Protein AF-A0A924WW92-F1 (afdb_monomer)

Mean predicted aligned error: 13.46 Å

Structure (mmCIF, N/CA/C/O backbone):
data_AF-A0A924WW92-F1
#
_entry.id   AF-A0A924WW92-F1
#
loop_
_atom_site.group_PDB
_atom_site.id
_atom_site.type_symbol
_atom_site.label_atom_id
_atom_site.label_alt_id
_atom_site.label_comp_id
_atom_site.label_asym_id
_atom_site.label_entity_id
_atom_site.label_seq_id
_atom_site.pdbx_PDB_ins_code
_atom_site.Cartn_x
_atom_site.Cartn_y
_atom_site.Cartn_z
_atom_site.occupancy
_atom_site.B_iso_or_equiv
_atom_site.auth_seq_id
_atom_site.auth_comp_id
_atom_site.auth_asym_id
_atom_site.auth_atom_id
_atom_site.pdbx_PDB_model_num
ATOM 1 N N . MET A 1 1 ? -21.875 6.192 -36.566 1.00 48.56 1 MET A N 1
ATOM 2 C CA . MET A 1 1 ? -22.652 5.327 -35.656 1.00 48.56 1 MET A CA 1
ATOM 3 C C . MET A 1 1 ? -21.776 4.144 -35.260 1.00 48.56 1 MET A C 1
ATOM 5 O O . MET A 1 1 ? -21.733 3.160 -35.975 1.00 48.56 1 MET A O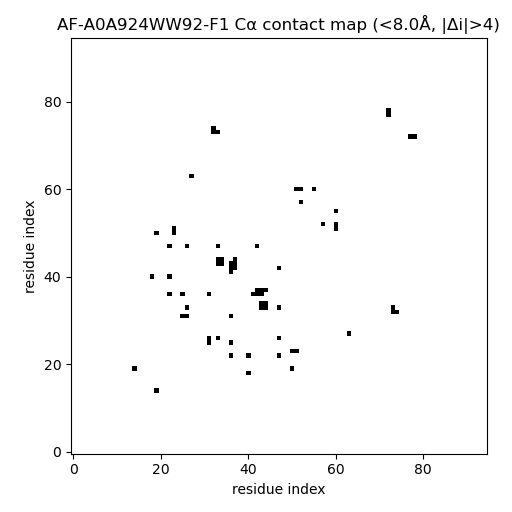 1
ATOM 9 N N . LEU A 1 2 ? -20.996 4.279 -34.188 1.00 44.66 2 LEU A N 1
ATOM 10 C CA . LEU A 1 2 ? -20.298 3.162 -33.544 1.00 44.66 2 LEU A CA 1
ATOM 11 C C . LEU A 1 2 ? -20.413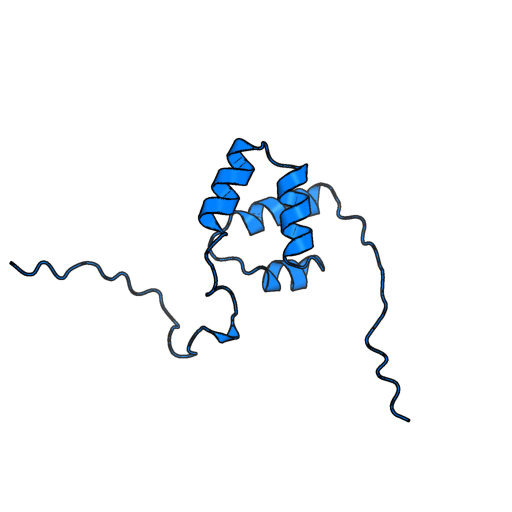 3.406 -32.043 1.00 44.66 2 LEU A C 1
ATOM 13 O O . LEU A 1 2 ? -19.721 4.255 -31.481 1.00 44.66 2 LEU A O 1
ATOM 17 N N . LEU A 1 3 ? -21.384 2.728 -31.439 1.00 41.69 3 LEU A N 1
ATOM 18 C CA . LEU A 1 3 ? -21.629 2.733 -30.007 1.00 41.69 3 LEU A CA 1
ATOM 19 C C . LEU A 1 3 ? -20.391 2.150 -29.317 1.00 41.69 3 LEU A C 1
ATOM 21 O O . LEU A 1 3 ? -20.177 0.941 -29.324 1.00 41.69 3 LEU A O 1
ATOM 25 N N . LYS A 1 4 ? -19.559 3.013 -28.728 1.00 38.03 4 LYS A N 1
ATOM 26 C CA . LYS A 1 4 ? -18.542 2.595 -27.760 1.00 38.03 4 LYS A CA 1
ATOM 27 C C . LYS A 1 4 ? -19.260 2.221 -26.465 1.00 38.03 4 LYS A C 1
ATOM 29 O O . LYS A 1 4 ? -19.331 3.011 -25.532 1.00 38.03 4 LYS A O 1
ATOM 34 N N . THR A 1 5 ? -19.831 1.025 -26.415 1.00 48.81 5 THR A N 1
ATOM 35 C CA . THR A 1 5 ? -20.319 0.409 -25.179 1.00 48.81 5 THR A CA 1
ATOM 36 C C . THR A 1 5 ? -19.125 -0.091 -24.368 1.00 48.81 5 THR A C 1
ATOM 38 O O . THR A 1 5 ? -18.855 -1.288 -24.315 1.00 48.81 5 THR A O 1
ATOM 41 N N . THR A 1 6 ? -18.369 0.805 -23.733 1.00 44.53 6 THR A N 1
ATOM 42 C CA . THR A 1 6 ? -17.396 0.395 -22.711 1.00 44.53 6 THR A CA 1
ATOM 43 C C . THR A 1 6 ? -18.083 0.384 -21.354 1.00 44.53 6 THR A C 1
ATOM 45 O O . THR A 1 6 ? -17.964 1.318 -20.570 1.00 44.53 6 THR A O 1
ATOM 48 N N . LYS A 1 7 ? -18.844 -0.694 -21.135 1.00 50.44 7 LYS A N 1
ATOM 49 C CA . LYS A 1 7 ? -18.972 -1.398 -19.855 1.00 50.44 7 LYS A CA 1
ATOM 50 C C . LYS A 1 7 ? -19.115 -0.482 -18.626 1.00 50.44 7 LYS A C 1
ATOM 52 O O . LYS A 1 7 ? -18.233 -0.415 -17.778 1.00 50.44 7 LYS A O 1
ATOM 57 N N . THR A 1 8 ? -20.269 0.171 -18.497 1.00 51.38 8 THR A N 1
ATOM 58 C CA . THR A 1 8 ? -20.783 0.553 -17.178 1.00 51.38 8 THR A CA 1
ATOM 59 C C . THR A 1 8 ? -21.196 -0.733 -16.470 1.00 51.38 8 THR A C 1
ATOM 61 O O . THR A 1 8 ? -22.273 -1.261 -16.723 1.00 51.38 8 THR A O 1
ATOM 64 N N . ILE A 1 9 ? -20.328 -1.261 -15.612 1.00 51.31 9 ILE A N 1
ATOM 65 C CA . ILE A 1 9 ? -20.738 -2.197 -14.565 1.00 51.31 9 ILE A CA 1
ATOM 66 C C . ILE A 1 9 ? -20.192 -1.621 -13.269 1.00 51.31 9 ILE A C 1
ATOM 68 O O . ILE A 1 9 ? -19.069 -1.885 -12.855 1.00 51.31 9 ILE A O 1
ATOM 72 N N . ASN A 1 10 ? -20.994 -0.748 -12.669 1.00 54.19 10 ASN A N 1
ATOM 73 C CA . ASN A 1 10 ? -20.888 -0.430 -11.257 1.00 54.19 10 ASN A CA 1
ATOM 74 C C . ASN A 1 10 ? -21.455 -1.631 -10.484 1.00 54.19 10 ASN A C 1
ATOM 76 O O . ASN A 1 10 ? -22.561 -1.573 -9.955 1.00 54.19 10 ASN A O 1
ATOM 80 N N . GLU A 1 11 ? -20.709 -2.732 -10.462 1.00 48.31 11 GLU A N 1
ATOM 81 C CA . GLU A 1 11 ? -20.832 -3.738 -9.415 1.00 48.31 11 GLU A CA 1
ATOM 82 C C . GLU A 1 11 ? -19.876 -3.294 -8.321 1.00 48.31 11 GLU A C 1
ATOM 84 O O . GLU A 1 11 ? -18.674 -3.540 -8.349 1.00 48.31 11 GLU A O 1
ATOM 89 N N . LYS A 1 12 ? -20.424 -2.527 -7.382 1.00 50.31 12 LYS A N 1
ATOM 90 C CA . LYS A 1 12 ? -19.787 -2.235 -6.107 1.00 50.31 12 LYS A CA 1
ATOM 91 C C . LYS A 1 12 ? -19.723 -3.566 -5.351 1.00 50.31 12 LYS A C 1
ATOM 93 O O . LYS A 1 12 ? -20.567 -3.815 -4.500 1.00 50.31 12 LYS A O 1
ATOM 98 N N . SER A 1 13 ? -18.797 -4.449 -5.727 1.00 57.41 13 SER A N 1
ATOM 99 C CA . SER A 1 13 ? -18.475 -5.642 -4.953 1.00 57.41 13 SER A CA 1
ATOM 100 C C . SER A 1 13 ? -18.113 -5.147 -3.561 1.00 57.41 13 SER A C 1
ATOM 102 O O . SER A 1 13 ? -17.123 -4.426 -3.398 1.00 57.41 13 SER A O 1
ATOM 104 N N . GLU A 1 14 ? -18.968 -5.422 -2.581 1.00 72.31 14 GLU A N 1
ATOM 105 C CA . GLU A 1 14 ? -18.654 -5.141 -1.189 1.00 72.31 14 GLU A CA 1
ATOM 106 C C . GLU A 1 14 ? -17.437 -5.991 -0.839 1.00 72.31 14 GLU A C 1
ATOM 108 O O . GLU A 1 14 ? -17.541 -7.197 -0.640 1.00 72.31 14 GLU A O 1
ATOM 113 N N . LEU A 1 15 ? -16.260 -5.363 -0.873 1.00 81.56 15 LEU A N 1
ATOM 114 C CA . LEU A 1 15 ? -15.023 -5.994 -0.447 1.00 81.56 15 LEU A CA 1
ATOM 115 C C . LEU A 1 15 ? -15.233 -6.463 0.984 1.00 81.56 15 LEU A C 1
ATOM 117 O O . LEU A 1 15 ? -15.582 -5.667 1.861 1.00 81.56 15 LEU A O 1
ATOM 121 N N . THR A 1 16 ? -15.024 -7.752 1.208 1.00 90.56 16 THR A N 1
ATOM 122 C CA . THR A 1 16 ? -15.074 -8.306 2.552 1.00 90.56 16 THR A CA 1
ATOM 123 C C . THR A 1 16 ? -13.900 -7.768 3.369 1.00 90.56 16 THR A C 1
ATOM 125 O O . THR A 1 16 ? -12.902 -7.280 2.831 1.00 90.56 16 THR A O 1
ATOM 128 N N . GLU A 1 17 ? -13.969 -7.879 4.694 1.00 88.38 17 GLU A N 1
ATOM 129 C CA . GLU A 1 17 ? -12.831 -7.523 5.555 1.00 88.38 17 GLU A CA 1
ATOM 130 C C . GLU A 1 17 ? -11.566 -8.335 5.213 1.00 88.38 17 GLU A C 1
ATOM 132 O O . GLU A 1 17 ? -10.441 -7.831 5.325 1.00 88.38 17 GLU A O 1
ATOM 137 N N . GLY A 1 18 ? -11.748 -9.571 4.732 1.00 91.50 18 GLY A N 1
ATOM 138 C CA . GLY A 1 18 ? -10.674 -10.418 4.216 1.00 91.50 18 GLY A CA 1
ATOM 139 C C . GLY A 1 18 ? -10.039 -9.847 2.949 1.00 91.50 18 GLY A C 1
ATOM 140 O O . GLY A 1 18 ? -8.814 -9.752 2.871 1.00 91.50 18 GLY A O 1
ATOM 141 N N . ASP A 1 19 ? -10.854 -9.379 2.001 1.00 91.81 19 ASP A N 1
ATOM 142 C CA . ASP A 1 19 ? -10.361 -8.741 0.774 1.00 91.81 19 ASP A CA 1
ATOM 143 C C . ASP A 1 19 ? -9.596 -7.457 1.087 1.00 91.81 19 ASP A C 1
ATOM 145 O O . ASP A 1 19 ? -8.521 -7.220 0.541 1.00 91.81 19 ASP A O 1
ATOM 149 N N . ILE A 1 20 ? -10.103 -6.646 2.019 1.00 92.25 20 ILE A N 1
ATOM 150 C CA . ILE A 1 20 ? -9.424 -5.429 2.474 1.00 92.25 20 ILE A CA 1
ATOM 151 C C . ILE A 1 20 ? -8.059 -5.770 3.075 1.00 92.25 20 ILE A C 1
ATOM 153 O O . ILE A 1 20 ? -7.058 -5.138 2.729 1.00 92.25 20 ILE A O 1
ATOM 157 N N . SER A 1 21 ? -8.000 -6.780 3.944 1.00 93.69 21 SER A N 1
ATOM 158 C CA . SER A 1 21 ? -6.746 -7.232 4.552 1.00 93.69 21 SER A CA 1
ATOM 159 C C . SER A 1 21 ? -5.758 -7.697 3.483 1.00 93.69 21 SER A C 1
ATOM 161 O O . SER A 1 21 ? -4.602 -7.269 3.479 1.00 93.69 21 SER A O 1
ATOM 163 N N . ARG A 1 22 ? -6.232 -8.468 2.499 1.00 94.06 22 ARG A N 1
ATOM 164 C CA . ARG A 1 22 ? -5.414 -8.949 1.384 1.00 94.06 22 ARG A CA 1
ATOM 165 C C . ARG A 1 22 ? 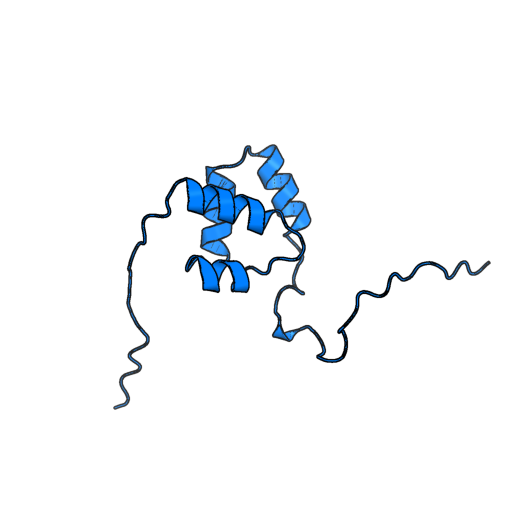-4.914 -7.816 0.485 1.00 94.06 22 ARG A C 1
ATOM 167 O O . ARG A 1 22 ? -3.751 -7.822 0.085 1.00 94.06 22 ARG A O 1
ATOM 174 N N . VAL A 1 23 ? -5.748 -6.816 0.204 1.00 93.12 23 VAL A N 1
ATOM 175 C CA . VAL A 1 23 ? -5.355 -5.611 -0.543 1.00 93.12 23 VAL A CA 1
ATOM 176 C C . VAL A 1 23 ? -4.282 -4.831 0.214 1.00 93.12 23 VAL A C 1
ATOM 178 O O . VAL A 1 23 ? -3.325 -4.370 -0.406 1.00 93.12 23 VAL A O 1
ATOM 181 N N . ILE A 1 24 ? -4.395 -4.703 1.540 1.00 92.44 24 ILE A N 1
ATOM 182 C CA . ILE A 1 24 ? -3.386 -4.031 2.373 1.00 92.44 24 ILE A CA 1
ATOM 183 C C . ILE A 1 24 ? -2.056 -4.792 2.328 1.00 92.44 24 ILE A C 1
ATOM 185 O O . ILE A 1 24 ? -1.016 -4.167 2.118 1.00 92.44 24 ILE A O 1
ATOM 189 N N . GLU A 1 25 ? -2.073 -6.120 2.466 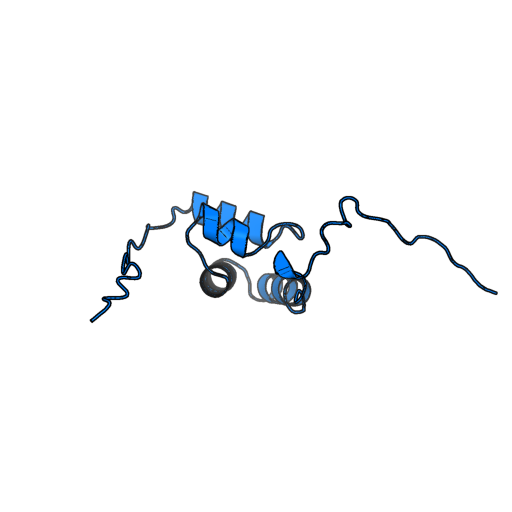1.00 93.06 25 GLU A N 1
ATOM 190 C CA . GLU A 1 25 ? -0.879 -6.964 2.318 1.00 93.06 25 GLU A CA 1
ATOM 191 C C . GLU A 1 25 ? -0.219 -6.763 0.949 1.00 93.06 25 GLU A C 1
ATOM 193 O O . GLU A 1 25 ? 0.960 -6.412 0.863 1.00 93.06 25 GLU A O 1
ATOM 198 N N . MET A 1 26 ? -1.002 -6.891 -0.126 1.00 91.94 26 MET A N 1
ATOM 199 C CA . MET A 1 26 ? -0.535 -6.706 -1.500 1.00 91.94 26 MET A CA 1
ATOM 200 C C . MET A 1 26 ? 0.008 -5.298 -1.746 1.00 91.94 26 MET A C 1
ATOM 202 O O . MET A 1 26 ? 0.990 -5.135 -2.465 1.00 91.94 26 MET A O 1
ATOM 206 N N . ALA A 1 27 ? -0.591 -4.273 -1.143 1.00 90.06 27 ALA A N 1
ATOM 207 C CA . ALA A 1 27 ? -0.136 -2.895 -1.273 1.00 90.06 27 ALA A CA 1
ATOM 208 C C . ALA A 1 27 ? 1.173 -2.618 -0.511 1.00 90.06 27 ALA A C 1
ATOM 210 O O . ALA A 1 27 ? 1.890 -1.679 -0.876 1.00 90.06 27 ALA A O 1
ATOM 211 N N . TRP A 1 28 ? 1.490 -3.399 0.527 1.00 89.62 28 TRP A N 1
ATOM 212 C CA . TRP A 1 28 ? 2.769 -3.343 1.243 1.00 89.62 28 TRP A CA 1
ATOM 213 C C . TRP A 1 28 ? 3.887 -4.131 0.552 1.00 89.62 28 TRP A C 1
ATOM 215 O O . TRP A 1 28 ? 5.059 -3.799 0.742 1.00 89.62 28 TRP A O 1
ATOM 225 N N . GLU A 1 29 ? 3.555 -5.132 -0.264 1.00 86.31 29 GLU A N 1
ATOM 226 C CA . GLU A 1 29 ? 4.535 -5.866 -1.062 1.00 86.31 29 GLU A CA 1
ATOM 227 C C . GLU A 1 29 ? 5.131 -4.992 -2.178 1.00 86.31 29 GLU A C 1
ATOM 229 O O . GLU A 1 29 ? 4.457 -4.575 -3.121 1.00 86.31 29 GLU A O 1
ATOM 234 N N . ASP A 1 30 ? 6.449 -4.783 -2.138 1.00 69.19 30 ASP A N 1
ATOM 235 C CA . ASP A 1 30 ? 7.151 -3.938 -3.116 1.00 69.19 30 ASP A CA 1
ATOM 236 C C . ASP A 1 30 ? 7.063 -4.461 -4.567 1.00 69.19 30 ASP A C 1
ATOM 238 O O . ASP A 1 30 ? 7.302 -3.708 -5.512 1.00 69.19 30 ASP A O 1
ATOM 242 N N . ARG A 1 31 ? 6.728 -5.745 -4.766 1.00 68.62 31 ARG A N 1
ATOM 243 C CA . ARG A 1 31 ? 6.664 -6.397 -6.088 1.00 68.62 31 ARG A CA 1
ATOM 244 C C . ARG A 1 31 ? 5.274 -6.410 -6.722 1.00 68.62 31 ARG A C 1
ATOM 246 O O . ARG A 1 31 ? 5.164 -6.761 -7.896 1.00 68.62 31 ARG A O 1
ATOM 253 N N . THR A 1 32 ? 4.239 -6.019 -5.991 1.00 78.50 32 THR A N 1
ATOM 254 C CA . THR A 1 32 ? 2.860 -6.110 -6.474 1.00 78.50 32 THR A CA 1
ATOM 255 C C . THR A 1 32 ? 2.454 -4.812 -7.155 1.00 78.50 32 THR A C 1
ATOM 257 O O . THR A 1 32 ? 2.452 -3.743 -6.541 1.00 78.50 32 THR A O 1
ATOM 260 N N . THR A 1 33 ? 2.153 -4.875 -8.453 1.00 82.62 33 THR A N 1
ATOM 261 C CA . THR A 1 33 ? 1.690 -3.719 -9.237 1.00 82.62 33 THR A CA 1
ATOM 262 C C . THR A 1 33 ? 0.248 -3.363 -8.875 1.00 82.62 33 THR A C 1
ATOM 264 O O . THR A 1 33 ? -0.524 -4.221 -8.453 1.00 82.62 33 THR A O 1
ATOM 267 N N . PHE A 1 34 ? -0.137 -2.094 -9.051 1.00 84.50 34 PHE A N 1
ATOM 268 C CA . PHE A 1 34 ? -1.543 -1.705 -8.885 1.00 84.50 34 PHE A CA 1
ATOM 269 C C . PHE A 1 34 ? -2.439 -2.405 -9.916 1.00 84.50 34 PHE A C 1
ATOM 271 O O . PHE A 1 34 ? -3.543 -2.789 -9.570 1.00 84.50 34 PHE A O 1
ATOM 278 N N . GLU A 1 35 ? -1.920 -2.679 -11.119 1.00 82.50 35 GLU A N 1
ATOM 279 C CA . GLU A 1 35 ? -2.606 -3.471 -12.154 1.00 82.50 35 GLU A CA 1
ATOM 280 C C . GLU A 1 35 ? -2.926 -4.903 -11.682 1.00 82.50 35 GLU A C 1
ATOM 282 O O . GLU A 1 35 ? -3.984 -5.434 -12.000 1.00 82.50 35 GLU A O 1
ATOM 287 N N . ALA A 1 36 ? -2.053 -5.536 -10.886 1.00 86.44 36 ALA A N 1
ATOM 288 C CA . ALA A 1 36 ? -2.324 -6.865 -10.333 1.00 86.44 36 ALA A CA 1
ATOM 289 C C . ALA A 1 36 ? -3.434 -6.838 -9.270 1.00 86.44 36 ALA A C 1
ATOM 291 O O . ALA A 1 36 ? -4.239 -7.765 -9.198 1.00 86.44 36 ALA A O 1
ATOM 292 N N . ILE A 1 37 ? -3.486 -5.773 -8.462 1.00 88.75 37 ILE A N 1
ATOM 293 C CA . ILE A 1 37 ? -4.561 -5.562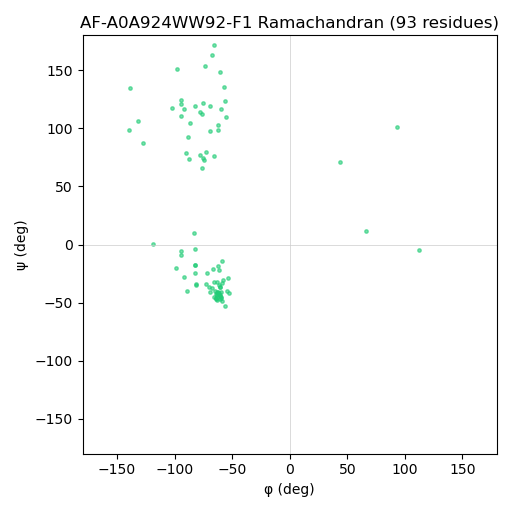 -7.483 1.00 88.75 37 ILE A CA 1
ATOM 294 C C . ILE A 1 37 ? -5.874 -5.253 -8.213 1.00 88.75 37 ILE A C 1
ATOM 296 O O . ILE A 1 37 ? -6.915 -5.794 -7.854 1.00 88.75 37 ILE A O 1
ATOM 300 N N . GLU A 1 38 ? -5.827 -4.454 -9.277 1.00 88.25 38 GLU A N 1
ATOM 301 C CA . GLU A 1 38 ? -6.983 -4.145 -10.118 1.00 88.25 38 GLU A CA 1
ATOM 302 C C . GLU A 1 38 ? -7.532 -5.394 -10.816 1.00 88.25 38 GLU A C 1
ATOM 304 O O . GLU A 1 38 ? -8.740 -5.606 -10.832 1.00 88.25 38 GLU A O 1
ATOM 309 N N . ALA A 1 39 ? -6.663 -6.272 -11.319 1.00 87.00 39 ALA A N 1
ATOM 310 C CA . ALA A 1 39 ? -7.078 -7.521 -11.953 1.00 87.00 39 ALA A CA 1
ATOM 311 C C . ALA A 1 39 ? -7.755 -8.504 -10.979 1.00 87.00 39 ALA A C 1
ATOM 313 O O . ALA A 1 39 ? -8.630 -9.257 -11.397 1.00 87.00 39 ALA A O 1
ATOM 314 N N . GLN A 1 40 ? -7.351 -8.514 -9.703 1.00 87.25 40 GLN A N 1
ATOM 315 C CA . GLN A 1 40 ? -7.894 -9.434 -8.693 1.00 87.25 40 GLN A CA 1
ATOM 316 C C . GLN A 1 40 ? -9.120 -8.873 -7.965 1.00 87.25 40 GLN A C 1
ATOM 318 O O . GLN A 1 40 ? -10.062 -9.613 -7.706 1.00 87.25 40 GLN A O 1
ATOM 323 N N . PHE A 1 41 ? -9.113 -7.578 -7.645 1.00 88.31 41 PHE A N 1
ATOM 324 C CA . PHE A 1 41 ? -10.109 -6.942 -6.773 1.00 88.31 41 PHE A CA 1
ATOM 325 C C . PHE A 1 41 ? -10.914 -5.838 -7.469 1.00 88.31 41 PHE A C 1
ATOM 327 O O . PHE A 1 41 ? -11.728 -5.182 -6.826 1.00 88.31 41 PHE A O 1
ATOM 334 N N . GLY A 1 42 ? -10.660 -5.558 -8.752 1.00 87.94 42 GLY A N 1
ATOM 335 C CA . GLY A 1 42 ? -11.300 -4.450 -9.474 1.00 87.94 42 GLY A CA 1
ATOM 336 C C . GLY A 1 42 ? -10.908 -3.062 -8.955 1.00 87.94 42 GLY A C 1
ATOM 337 O O . GLY A 1 42 ? -11.547 -2.066 -9.290 1.00 87.94 42 GLY A O 1
ATOM 338 N N . LEU A 1 43 ? -9.878 -2.979 -8.107 1.00 86.62 43 LEU A N 1
ATOM 339 C CA . LEU A 1 43 ? -9.439 -1.744 -7.469 1.00 86.62 43 LEU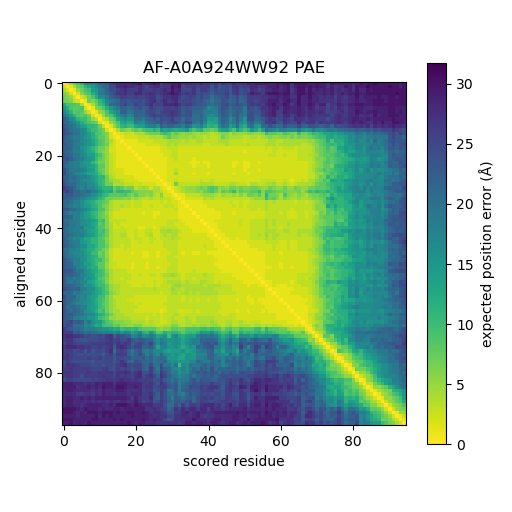 A CA 1
ATOM 340 C C . LEU A 1 43 ? -8.316 -1.085 -8.259 1.00 86.62 43 LEU A C 1
ATOM 342 O O . LEU A 1 43 ? -7.174 -1.543 -8.242 1.00 86.62 43 LEU A O 1
ATOM 346 N N . ASN A 1 44 ? -8.628 0.053 -8.869 1.00 85.94 44 ASN A N 1
ATOM 347 C CA . ASN A 1 44 ? -7.608 0.923 -9.434 1.00 85.94 44 ASN A CA 1
ATOM 348 C C . ASN A 1 44 ? -6.707 1.524 -8.333 1.00 85.94 44 ASN A C 1
ATOM 350 O O . ASN A 1 44 ? -6.966 1.418 -7.128 1.00 85.94 44 ASN A O 1
ATOM 354 N N . GLN A 1 45 ? -5.638 2.204 -8.749 1.00 86.75 45 GLN A N 1
ATOM 355 C CA . GLN A 1 45 ? -4.678 2.821 -7.832 1.00 86.75 45 GLN A CA 1
ATOM 356 C C . GLN A 1 45 ? -5.344 3.745 -6.793 1.00 86.75 45 GLN A C 1
ATOM 358 O O . GLN A 1 45 ? -4.979 3.706 -5.616 1.00 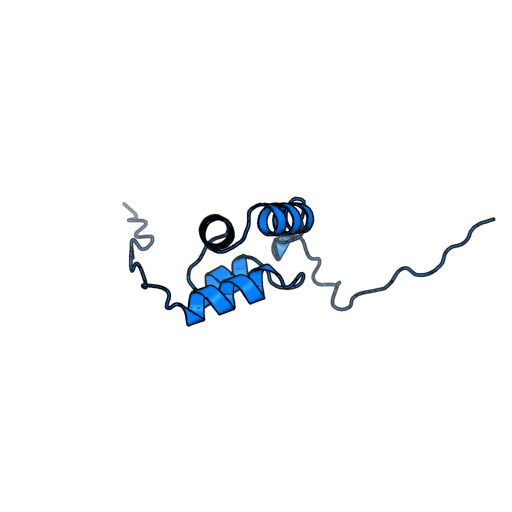86.75 45 GLN A O 1
ATOM 363 N N . ASP A 1 46 ? -6.322 4.553 -7.201 1.00 87.94 46 ASP A N 1
ATOM 364 C CA . ASP A 1 46 ? -7.021 5.475 -6.301 1.00 87.94 46 ASP A CA 1
ATOM 365 C C . ASP A 1 46 ? -7.874 4.733 -5.265 1.00 87.94 46 ASP A C 1
ATOM 367 O O . ASP A 1 46 ? -7.902 5.122 -4.092 1.00 87.94 46 ASP A O 1
ATOM 371 N N . GLY A 1 47 ? -8.506 3.626 -5.662 1.00 90.06 47 GLY A N 1
ATOM 372 C CA . GLY A 1 47 ? -9.230 2.722 -4.771 1.00 90.06 47 GLY A CA 1
ATOM 373 C C . GLY A 1 47 ? -8.321 2.136 -3.691 1.00 90.06 47 GLY A C 1
ATOM 374 O O . GLY A 1 47 ? -8.644 2.210 -2.504 1.00 90.06 47 GLY A O 1
ATOM 375 N N . VAL A 1 48 ? -7.133 1.659 -4.076 1.00 90.62 48 VAL A N 1
ATOM 376 C CA . VAL A 1 48 ? -6.128 1.157 -3.123 1.00 90.62 48 VAL A CA 1
ATOM 377 C C . VAL A 1 48 ? -5.647 2.268 -2.187 1.00 90.62 48 VAL A C 1
ATOM 379 O O . VAL A 1 48 ? -5.567 2.063 -0.977 1.00 90.62 48 VAL A O 1
ATOM 382 N N . ILE A 1 49 ? -5.374 3.473 -2.702 1.00 90.81 49 ILE A N 1
ATOM 383 C CA . ILE A 1 49 ? -4.981 4.621 -1.866 1.00 90.81 49 ILE A CA 1
ATOM 384 C C . ILE A 1 49 ? -6.074 4.951 -0.845 1.00 90.81 49 ILE A C 1
ATOM 386 O O . ILE A 1 49 ? -5.753 5.247 0.310 1.00 90.81 49 ILE A O 1
ATOM 390 N N . LYS A 1 50 ? -7.349 4.891 -1.245 1.00 92.50 50 LYS A N 1
ATOM 391 C CA . LYS A 1 50 ? -8.484 5.146 -0.355 1.00 92.50 50 LYS A CA 1
ATOM 392 C C . LYS A 1 50 ? -8.543 4.119 0.775 1.00 92.50 50 LYS A C 1
ATOM 394 O O . LYS A 1 50 ? -8.604 4.539 1.925 1.00 92.50 50 LYS A O 1
ATOM 399 N N . ILE A 1 51 ? -8.427 2.826 0.463 1.00 93.19 51 ILE A N 1
ATOM 400 C CA . ILE A 1 51 ? -8.377 1.739 1.460 1.00 93.19 51 ILE A CA 1
ATOM 401 C C . ILE A 1 51 ? -7.201 1.936 2.420 1.00 93.19 51 ILE A C 1
ATOM 403 O O . ILE A 1 51 ? -7.361 1.936 3.638 1.00 93.19 51 ILE A O 1
ATOM 407 N N . MET A 1 52 ? -6.007 2.191 1.890 1.00 93.69 52 MET A N 1
ATOM 408 C CA . MET A 1 52 ? -4.820 2.391 2.720 1.00 93.69 52 MET A CA 1
ATOM 409 C C . MET A 1 52 ? -4.970 3.602 3.645 1.00 93.69 52 MET A C 1
ATOM 411 O O . MET A 1 52 ? -4.496 3.578 4.779 1.00 93.69 52 MET A O 1
ATOM 415 N N . ARG A 1 53 ? -5.648 4.661 3.189 1.00 93.06 53 ARG A N 1
ATOM 416 C CA . ARG A 1 53 ? -5.908 5.858 3.994 1.00 93.06 53 ARG A CA 1
ATOM 417 C C . ARG A 1 53 ? -6.959 5.628 5.081 1.00 93.06 53 ARG A C 1
ATOM 419 O O . ARG A 1 53 ? -6.852 6.259 6.128 1.00 93.06 53 ARG A O 1
ATOM 426 N N . THR A 1 54 ? -7.965 4.786 4.840 1.00 93.19 54 THR A N 1
ATOM 427 C CA . THR A 1 54 ? -9.029 4.505 5.818 1.00 93.19 54 THR A CA 1
ATOM 428 C C . THR A 1 54 ? -8.616 3.471 6.861 1.00 93.19 54 THR A C 1
ATOM 430 O O . THR A 1 54 ? -9.024 3.599 8.010 1.00 93.19 54 THR A O 1
ATOM 433 N N . HIS A 1 55 ? -7.794 2.481 6.496 1.00 93.19 55 HIS A N 1
ATOM 434 C CA . HIS A 1 55 ? -7.453 1.356 7.379 1.00 93.19 55 HIS A CA 1
ATOM 435 C C . HIS A 1 55 ? -6.111 1.494 8.109 1.00 93.19 55 HIS A C 1
ATOM 437 O O . HIS A 1 55 ? -5.901 0.837 9.128 1.00 93.19 55 HIS A O 1
ATOM 443 N N . LEU A 1 56 ? -5.187 2.338 7.637 1.00 92.75 56 LEU A N 1
ATOM 444 C CA . LEU A 1 56 ? -3.897 2.536 8.303 1.00 92.75 56 LEU A CA 1
ATOM 445 C C . LEU A 1 56 ? -3.882 3.782 9.187 1.00 92.75 56 LEU A C 1
ATOM 447 O O . LEU A 1 56 ? -4.478 4.815 8.888 1.00 92.75 56 LEU A O 1
ATOM 451 N N . LYS A 1 57 ? -3.065 3.724 10.243 1.00 95.00 57 LYS A N 1
ATOM 452 C CA . LYS A 1 57 ? -2.671 4.916 11.002 1.00 95.00 57 LYS A CA 1
ATOM 453 C C . LYS A 1 57 ? -1.927 5.895 10.091 1.00 95.00 57 LYS A C 1
ATOM 455 O O . LYS A 1 57 ? -1.163 5.492 9.213 1.00 95.00 57 LYS A O 1
ATOM 460 N N . LEU A 1 58 ? -2.074 7.191 10.363 1.00 93.00 58 LEU A N 1
ATOM 461 C CA . LEU A 1 58 ? -1.480 8.260 9.554 1.00 93.00 58 LEU A CA 1
ATOM 462 C C . LEU A 1 58 ? 0.042 8.114 9.368 1.00 93.00 58 LEU A C 1
ATOM 464 O O . LEU A 1 58 ? 0.554 8.367 8.280 1.00 93.00 58 LEU A O 1
ATOM 468 N N . SER A 1 59 ? 0.770 7.703 10.409 1.00 93.94 59 SER A N 1
ATOM 469 C CA . SER A 1 59 ? 2.218 7.460 10.348 1.00 93.94 59 SER A CA 1
ATOM 470 C C . SER A 1 59 ? 2.574 6.313 9.394 1.00 93.94 59 SER A C 1
ATOM 472 O O . SER A 1 59 ? 3.433 6.482 8.528 1.00 93.94 59 SER A O 1
ATOM 474 N N . SER A 1 60 ? 1.869 5.185 9.488 1.00 92.94 60 SER A N 1
ATOM 475 C CA . SER A 1 60 ? 2.032 4.031 8.595 1.00 92.94 60 SER A CA 1
ATOM 476 C C . SER A 1 60 ? 1.669 4.374 7.152 1.00 92.94 60 SER A C 1
ATOM 478 O O . SER A 1 60 ? 2.413 4.035 6.234 1.00 92.94 60 SER A O 1
ATOM 480 N N . PHE A 1 61 ? 0.579 5.118 6.944 1.00 93.56 61 PHE A N 1
ATOM 481 C CA . PHE A 1 61 ? 0.176 5.591 5.622 1.00 93.56 61 PHE A CA 1
ATOM 482 C C . PHE A 1 61 ? 1.232 6.508 4.993 1.00 93.56 61 PHE A C 1
ATOM 484 O O . PHE A 1 61 ? 1.562 6.354 3.819 1.00 93.56 61 PHE A O 1
ATOM 491 N N . LYS A 1 62 ? 1.813 7.437 5.766 1.00 91.69 62 LYS A N 1
ATOM 492 C CA . LYS A 1 62 ? 2.912 8.298 5.294 1.00 91.69 62 LYS A CA 1
ATOM 493 C C . LYS A 1 62 ? 4.145 7.482 4.900 1.00 91.69 62 LYS A C 1
ATOM 495 O O . LYS A 1 62 ? 4.746 7.776 3.869 1.00 91.69 62 LYS A O 1
ATOM 500 N N . LEU A 1 63 ? 4.508 6.459 5.678 1.00 91.19 63 LEU A N 1
ATOM 501 C CA . LEU A 1 63 ? 5.628 5.570 5.355 1.00 91.19 63 LEU A CA 1
ATOM 502 C C . LEU A 1 63 ? 5.364 4.778 4.070 1.00 91.19 63 LEU A C 1
ATOM 504 O O . LEU A 1 63 ? 6.218 4.738 3.185 1.00 91.19 63 LEU A O 1
ATOM 508 N N . TRP A 1 64 ? 4.166 4.211 3.938 1.00 91.19 64 TRP A N 1
ATOM 509 C CA . TRP A 1 64 ? 3.736 3.528 2.723 1.00 91.19 64 TRP A CA 1
ATOM 510 C C . TRP A 1 64 ? 3.748 4.466 1.513 1.00 91.19 64 TRP A C 1
ATOM 512 O O . TRP A 1 64 ? 4.312 4.120 0.475 1.00 91.19 64 TRP A O 1
ATOM 522 N N . ARG A 1 65 ? 3.222 5.693 1.648 1.00 89.56 65 ARG A N 1
ATOM 523 C CA . ARG A 1 65 ? 3.296 6.710 0.592 1.00 89.56 65 ARG A CA 1
ATOM 524 C C . ARG A 1 65 ? 4.736 7.048 0.259 1.00 89.56 65 ARG A C 1
ATOM 526 O O . ARG A 1 65 ? 5.049 7.059 -0.910 1.00 89.56 65 ARG A O 1
ATOM 533 N N . LYS A 1 66 ? 5.645 7.219 1.217 1.00 86.56 66 LYS A N 1
ATOM 534 C CA . LYS A 1 66 ? 7.068 7.459 0.912 1.00 86.56 66 LYS A CA 1
ATOM 535 C C . LYS A 1 66 ? 7.706 6.329 0.086 1.00 86.56 66 LYS A C 1
ATOM 537 O O . LYS A 1 66 ? 8.583 6.604 -0.723 1.00 86.56 66 LYS A O 1
ATOM 542 N N . ARG A 1 67 ? 7.275 5.077 0.278 1.00 82.94 67 ARG A N 1
ATOM 543 C CA . ARG A 1 67 ? 7.777 3.898 -0.457 1.00 82.94 67 ARG A CA 1
ATOM 544 C C . ARG A 1 67 ? 7.135 3.723 -1.836 1.00 82.94 67 ARG A C 1
ATOM 546 O O . ARG A 1 67 ? 7.782 3.255 -2.770 1.00 82.94 67 ARG A O 1
ATOM 553 N N . THR A 1 68 ? 5.858 4.070 -1.957 1.00 78.06 68 THR A N 1
ATOM 554 C CA . THR A 1 68 ? 5.073 3.905 -3.192 1.00 78.06 68 THR A CA 1
ATOM 555 C C . THR A 1 68 ? 5.108 5.140 -4.092 1.00 78.06 68 THR A C 1
ATOM 557 O O . THR A 1 68 ? 5.007 5.026 -5.312 1.00 78.06 68 THR A O 1
ATOM 560 N N . HIS A 1 69 ? 5.283 6.326 -3.511 1.00 67.81 69 HIS A N 1
ATOM 561 C CA . HIS A 1 69 ? 5.374 7.609 -4.195 1.00 67.81 69 HIS A CA 1
ATOM 562 C C . HIS A 1 69 ? 6.751 7.746 -4.844 1.00 67.81 69 HIS A C 1
ATOM 564 O O . HIS A 1 69 ? 7.766 7.838 -4.159 1.00 67.81 69 HIS A O 1
ATOM 570 N N . GLY A 1 70 ? 6.770 7.740 -6.175 1.00 59.34 70 GLY A N 1
ATOM 571 C CA . GLY A 1 70 ? 7.994 7.695 -6.980 1.00 59.34 70 GLY A CA 1
ATOM 572 C C . GLY A 1 70 ? 8.177 6.390 -7.757 1.00 59.34 70 GLY A C 1
ATOM 573 O O . GLY A 1 70 ? 9.079 6.313 -8.586 1.00 59.34 70 GLY A O 1
ATOM 574 N N . GLN A 1 71 ? 7.306 5.385 -7.580 1.00 56.22 71 GLN A N 1
ATOM 575 C CA . GLN A 1 71 ? 7.273 4.204 -8.455 1.00 56.22 71 GLN A CA 1
ATOM 576 C C . GLN A 1 71 ? 6.612 4.536 -9.802 1.00 56.22 71 GLN A C 1
ATOM 578 O O . GLN A 1 71 ? 5.553 4.022 -10.146 1.00 56.22 71 GLN A O 1
ATOM 583 N N . VAL A 1 72 ? 7.256 5.403 -10.584 1.00 50.84 72 VAL A N 1
ATOM 584 C CA . VAL A 1 72 ? 6.898 5.672 -11.989 1.00 50.84 72 VAL A CA 1
ATOM 585 C C . VAL A 1 72 ? 7.155 4.421 -12.854 1.00 50.84 72 VAL A C 1
ATOM 587 O O . VAL A 1 72 ? 6.526 4.222 -13.885 1.00 50.84 72 VAL A O 1
ATOM 590 N N . THR A 1 73 ? 8.016 3.508 -12.387 1.00 50.28 73 THR A N 1
ATOM 591 C CA . THR A 1 73 ? 8.392 2.239 -13.038 1.00 50.28 73 THR A CA 1
ATOM 592 C C . THR A 1 73 ? 7.420 1.075 -12.794 1.00 50.28 73 THR A C 1
ATOM 594 O O . THR A 1 73 ? 7.737 -0.063 -13.139 1.00 50.28 73 THR A O 1
ATOM 597 N N . LYS A 1 74 ? 6.238 1.325 -12.209 1.00 51.62 74 LYS A N 1
ATOM 598 C CA . LYS A 1 74 ? 5.220 0.288 -11.945 1.00 51.62 74 LYS A CA 1
ATOM 599 C C . LYS A 1 74 ? 4.326 -0.048 -13.143 1.00 51.62 74 LYS A C 1
ATOM 601 O O . LYS A 1 74 ? 3.525 -0.972 -13.040 1.00 51.62 74 LYS A O 1
ATOM 606 N N 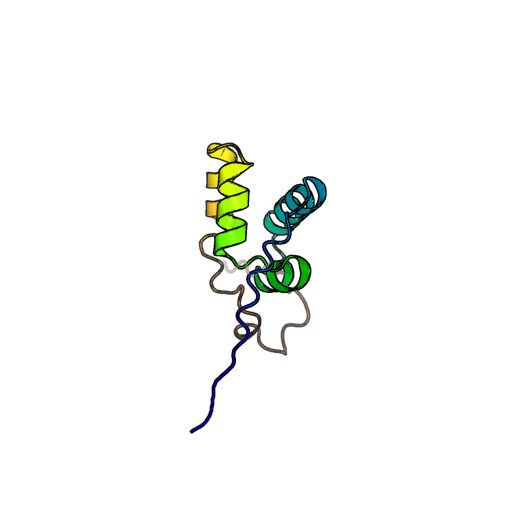. HIS A 1 75 ? 4.474 0.650 -14.267 1.00 53.53 75 HIS A N 1
ATOM 607 C CA . HIS A 1 75 ? 3.854 0.235 -15.520 1.00 53.53 75 HIS A CA 1
ATOM 608 C C . HIS A 1 75 ? 4.633 -0.937 -16.104 1.00 53.53 75 HIS A C 1
ATOM 610 O O . HIS A 1 75 ? 5.819 -0.806 -16.416 1.00 53.53 75 HIS A O 1
ATOM 616 N N . GLN A 1 76 ? 3.956 -2.065 -16.320 1.00 49.91 76 GLN A N 1
ATOM 617 C CA . GLN A 1 76 ? 4.530 -3.221 -17.012 1.00 49.91 76 GLN A CA 1
ATOM 618 C C . GLN A 1 76 ? 5.111 -2.822 -18.386 1.00 49.91 76 GLN A C 1
ATOM 620 O O . GLN A 1 76 ? 6.125 -3.365 -18.812 1.00 49.91 76 GLN A O 1
ATOM 625 N N . LYS A 1 77 ? 4.545 -1.775 -19.006 1.00 51.56 77 LYS A N 1
ATOM 626 C CA . LYS A 1 77 ? 5.018 -1.136 -20.247 1.00 51.56 77 LYS A CA 1
ATOM 627 C C . LYS A 1 77 ? 6.420 -0.514 -20.197 1.00 51.56 77 LYS A C 1
ATOM 629 O O . LYS A 1 77 ? 7.004 -0.321 -21.255 1.00 51.56 77 LYS A O 1
ATOM 634 N N . LEU A 1 78 ? 6.955 -0.173 -19.022 1.00 52.50 78 LEU A N 1
ATOM 635 C CA . LEU A 1 78 ? 8.301 0.411 -18.888 1.00 52.50 78 LEU A CA 1
ATOM 636 C C . LEU A 1 78 ? 9.382 -0.639 -18.592 1.00 52.50 78 LEU A C 1
ATOM 638 O O . LEU A 1 78 ? 10.568 -0.307 -18.563 1.00 52.50 78 LEU A O 1
ATOM 642 N N . ARG A 1 79 ? 9.006 -1.907 -18.373 1.00 50.81 79 ARG A N 1
ATOM 643 C CA . ARG A 1 79 ? 9.973 -3.005 -18.284 1.00 50.81 79 ARG A CA 1
ATOM 644 C C . ARG A 1 79 ? 10.339 -3.472 -19.691 1.00 50.81 79 ARG A C 1
ATOM 646 O O . ARG A 1 79 ? 9.486 -3.961 -20.421 1.00 50.81 79 ARG A O 1
ATOM 653 N N . SER A 1 80 ? 11.620 -3.365 -20.046 1.00 54.19 80 SER A N 1
ATOM 654 C CA . SER A 1 80 ? 12.175 -4.113 -21.180 1.00 54.19 80 SER A CA 1
ATOM 655 C C . SER A 1 80 ? 11.938 -5.612 -20.959 1.00 54.19 80 SER A C 1
ATOM 657 O O . SER A 1 80 ? 12.174 -6.119 -19.857 1.00 54.19 80 SER A O 1
ATOM 659 N N . SER A 1 81 ? 11.503 -6.321 -22.003 1.00 55.69 81 SER A N 1
ATOM 660 C CA . SER A 1 81 ? 11.306 -7.779 -22.010 1.00 55.69 81 SER A CA 1
ATOM 661 C C . SER A 1 81 ? 12.578 -8.573 -21.694 1.00 55.69 81 SER A C 1
ATOM 663 O O . SER A 1 81 ? 12.505 -9.758 -21.394 1.00 55.69 81 SER A O 1
ATOM 665 N N . GLU A 1 82 ? 13.744 -7.930 -21.745 1.00 54.84 82 GLU A N 1
ATOM 666 C CA . GLU A 1 82 ? 15.053 -8.541 -21.508 1.00 54.84 82 GLU A CA 1
ATOM 667 C C . GLU A 1 82 ? 15.406 -8.655 -20.011 1.00 54.84 82 GLU A C 1
ATOM 669 O O . GLU A 1 82 ? 16.266 -9.443 -19.604 1.00 54.84 82 GLU A O 1
ATOM 674 N N . VAL A 1 83 ? 14.713 -7.909 -19.142 1.00 56.75 83 VAL A N 1
ATOM 675 C CA . VAL A 1 83 ? 14.969 -7.913 -17.694 1.00 56.75 83 VAL A CA 1
ATOM 676 C C . VAL A 1 83 ? 14.167 -9.026 -17.017 1.00 56.75 83 VAL A C 1
ATOM 678 O O . VAL A 1 83 ? 13.186 -8.798 -16.313 1.00 56.75 83 VAL A O 1
ATOM 681 N N . THR A 1 84 ? 14.624 -10.260 -17.216 1.00 59.47 84 THR A N 1
ATOM 682 C CA . THR A 1 84 ? 14.036 -11.469 -16.606 1.00 59.47 84 THR A CA 1
ATOM 683 C C . THR A 1 84 ? 14.526 -11.720 -15.170 1.00 59.47 84 THR A C 1
ATOM 685 O O . THR A 1 84 ? 13.913 -12.476 -14.422 1.00 59.47 84 THR A O 1
ATOM 688 N N . ARG A 1 85 ? 15.645 -11.102 -14.754 1.00 56.22 85 ARG A N 1
ATOM 689 C CA . ARG A 1 85 ? 16.317 -11.372 -13.468 1.00 56.22 85 ARG A CA 1
ATOM 690 C C . ARG A 1 85 ? 16.794 -10.080 -12.799 1.00 56.22 85 ARG A C 1
ATOM 692 O O . ARG A 1 85 ? 17.439 -9.250 -13.433 1.00 56.22 85 ARG A O 1
ATOM 699 N N . HIS A 1 86 ? 16.547 -9.948 -11.493 1.00 55.34 86 HIS A N 1
ATOM 700 C CA . HIS A 1 86 ? 17.179 -8.922 -10.657 1.00 55.34 86 HIS A CA 1
ATOM 701 C C . HIS A 1 86 ? 18.710 -9.099 -10.680 1.00 55.34 86 HIS A C 1
ATOM 703 O O . HIS A 1 86 ? 19.215 -10.118 -10.210 1.00 55.34 86 HIS A O 1
ATOM 709 N N . LYS A 1 87 ? 19.458 -8.119 -11.201 1.00 56.69 87 LYS A N 1
ATOM 710 C CA . LYS A 1 87 ? 20.909 -8.016 -10.976 1.00 56.69 87 LYS A CA 1
ATOM 711 C C . LYS A 1 87 ? 21.155 -7.089 -9.786 1.00 56.69 87 LYS A C 1
ATOM 713 O O . LYS A 1 87 ? 20.747 -5.931 -9.811 1.00 56.69 87 LYS A O 1
ATOM 718 N N . ALA A 1 88 ? 21.810 -7.596 -8.746 1.00 52.66 88 ALA A N 1
ATOM 719 C CA . ALA A 1 88 ? 22.341 -6.761 -7.676 1.00 52.66 88 ALA A CA 1
ATOM 720 C C . ALA A 1 88 ? 23.645 -6.114 -8.167 1.00 52.66 88 ALA A C 1
ATOM 722 O O . ALA A 1 88 ? 24.627 -6.817 -8.397 1.00 52.66 88 ALA A O 1
ATOM 723 N N . ASN A 1 89 ? 23.671 -4.789 -8.332 1.00 60.72 89 ASN A N 1
ATOM 724 C CA . ASN A 1 89 ? 24.911 -4.052 -8.594 1.00 60.72 89 ASN A CA 1
ATOM 725 C C . ASN A 1 89 ? 25.688 -3.896 -7.282 1.00 60.72 89 ASN A C 1
ATOM 727 O O . ASN A 1 89 ? 25.673 -2.838 -6.657 1.00 60.72 89 ASN A O 1
ATOM 731 N N . HIS A 1 90 ? 26.358 -4.961 -6.842 1.00 64.81 90 HIS A N 1
ATOM 732 C CA . HIS A 1 90 ? 27.366 -4.848 -5.798 1.00 64.81 90 HIS A CA 1
ATOM 733 C C . HIS A 1 90 ? 28.764 -4.885 -6.423 1.00 64.81 90 HIS A C 1
ATOM 735 O O . HIS A 1 90 ? 29.185 -5.906 -6.955 1.00 64.81 90 HIS A O 1
ATOM 741 N N . ARG A 1 91 ? 29.471 -3.760 -6.239 1.00 57.47 91 ARG A N 1
ATOM 742 C CA . ARG A 1 91 ? 30.884 -3.452 -6.534 1.00 57.47 91 ARG A CA 1
ATOM 743 C C . ARG A 1 91 ? 31.135 -2.811 -7.894 1.00 57.47 91 ARG A C 1
ATOM 745 O O . ARG A 1 91 ? 31.373 -3.493 -8.877 1.00 57.47 91 ARG A O 1
ATOM 752 N N . VAL A 1 92 ? 31.317 -1.495 -7.859 1.00 54.00 92 VAL A N 1
ATOM 753 C CA . VAL A 1 92 ? 32.595 -0.948 -8.320 1.00 54.00 92 VAL A CA 1
ATOM 754 C C . VAL A 1 92 ? 33.070 0.032 -7.248 1.00 54.00 92 VAL A C 1
ATOM 756 O O . VAL A 1 92 ? 32.477 1.086 -7.053 1.00 54.00 92 VAL A O 1
ATOM 759 N N . LYS A 1 93 ? 34.089 -0.363 -6.482 1.00 53.59 93 LYS A N 1
ATOM 760 C CA . LYS A 1 93 ? 34.885 0.570 -5.683 1.00 53.59 93 LYS A CA 1
ATOM 761 C C . LYS A 1 93 ? 35.969 1.042 -6.654 1.00 53.59 93 LYS A C 1
ATOM 763 O O . LYS A 1 93 ? 36.822 0.232 -7.000 1.00 53.59 93 LYS A O 1
ATOM 768 N N . GLN A 1 94 ? 35.869 2.261 -7.174 1.00 49.50 94 GLN A N 1
ATOM 769 C CA . GLN A 1 94 ? 37.003 2.901 -7.844 1.00 49.50 94 GLN A CA 1
ATOM 770 C C . GLN A 1 94 ? 37.688 3.762 -6.783 1.00 49.50 94 GLN A C 1
ATOM 772 O O . GLN A 1 94 ? 37.008 4.525 -6.092 1.00 49.50 94 GLN A O 1
ATOM 777 N N . PHE A 1 95 ? 38.979 3.513 -6.588 1.00 58.72 95 PHE A N 1
ATOM 778 C CA . PHE A 1 95 ? 39.877 4.393 -5.848 1.00 58.72 95 PHE A CA 1
ATOM 779 C C . PHE A 1 95 ? 40.039 5.718 -6.595 1.00 58.72 95 PHE A C 1
ATOM 781 O O . PHE A 1 95 ? 39.924 5.693 -7.842 1.00 58.72 95 PHE A O 1
#

Solvent-accessible surface area (backbone atoms only — not comparable to full-atom values): 6326 Å² total; per-residue (Å²): 143,77,85,82,79,77,74,89,71,89,71,80,71,80,71,45,74,66,51,51,52,50,51,52,53,45,69,67,39,92,84,55,39,52,67,59,46,23,73,75,69,72,34,48,63,68,53,50,51,50,52,45,60,73,77,41,57,69,70,59,38,51,53,50,43,64,72,56,61,81,57,77,74,58,44,73,87,72,55,62,90,81,71,81,64,93,77,81,91,78,83,85,86,79,131

Foldseek 3Di:
DDPPPPDPDPPPPPQDPVNLVVLVVLLQDLPRAQVNNCVVPVAHPVNSLVSLVVPDDPVVSVVSCVSVVPPPVSPPVNDDPPCPDDDDPDDDDDD

pLDDT: mean 73.55, std 18.36, range [38.03, 95.0]

Sequence (95 aa):
MLLKTTKTINEKSELTEGDISRVIEMAWEDRTTFEAIEAQFGLNQDGVIKIMRTHLKLSSFKLWRKRTHGQVTKHQKLRSSEVTRHKANHRVKQF

Radius of gyration: 17.93 Å; Cα contacts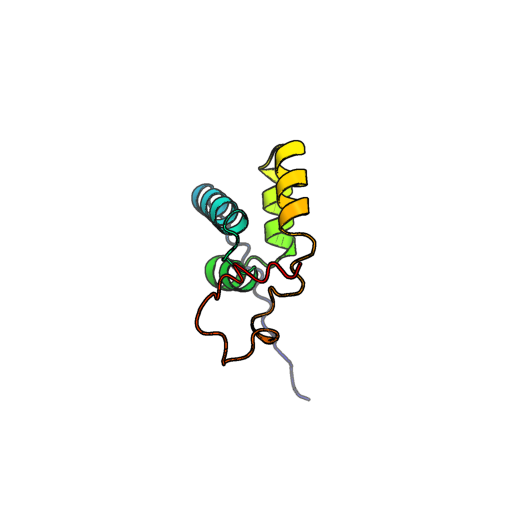 (8 Å, |Δi|>4): 36; chains: 1; bounding box: 62×20×47 Å

Secondary structure (DSSP, 8-state):
----------------HHHHHHHHHHHH-TT--HHHHHHHH---HHHHHHHHHHHS-HHHHHHHHHHHTT-GGGSGGGS-TT--S----------